Protein AF-A0A3M8SPW4-F1 (afdb_monomer)

Solvent-accessible surface area (backbone atoms only — not comparable to full-atom values): 10484 Å² total; per-residue (Å²): 140,90,82,88,89,82,89,80,85,86,80,81,81,82,79,89,76,83,96,82,86,87,76,82,73,85,74,80,65,66,40,43,38,27,34,20,16,40,88,89,64,51,78,75,48,75,37,75,56,82,58,55,93,81,39,42,72,77,46,74,47,76,48,69,78,79,78,79,73,51,74,68,55,48,52,49,52,53,52,51,52,52,50,52,53,52,50,51,53,53,51,27,54,69,41,62,65,65,65,71,96,74,90,78,78,94,72,92,70,98,65,75,89,73,62,64,74,78,81,65,86,62,59,71,57,24,59,50,39,47,51,52,43,51,48,54,39,58,76,60,33,68,85,71,52,51,71,67,58,54,48,53,46,50,50,53,28,49,70,46,62,112

Structure (mmCIF, N/CA/C/O backbone):
data_AF-A0A3M8SPW4-F1
#
_entry.id   AF-A0A3M8SPW4-F1
#
loop_
_atom_site.group_PDB
_atom_site.id
_atom_site.type_symbol
_atom_site.label_atom_id
_atom_site.label_alt_id
_atom_site.label_comp_id
_atom_site.label_asym_id
_atom_site.label_entity_id
_atom_site.label_seq_id
_atom_site.pdbx_PDB_ins_code
_atom_site.Cartn_x
_atom_site.Cartn_y
_atom_site.Cartn_z
_atom_site.occupancy
_atom_site.B_iso_or_equiv
_atom_site.auth_seq_id
_atom_site.auth_comp_id
_atom_site.auth_asym_id
_atom_site.auth_atom_id
_atom_site.pdbx_PDB_model_num
ATOM 1 N N . MET A 1 1 ? -50.391 10.575 -65.345 1.00 41.69 1 MET A N 1
ATOM 2 C CA . MET A 1 1 ? -49.752 11.905 -65.215 1.00 41.69 1 MET A CA 1
ATOM 3 C C . MET A 1 1 ? -48.684 11.833 -64.127 1.00 41.69 1 MET A C 1
ATOM 5 O O . MET A 1 1 ? -49.005 11.485 -63.001 1.00 41.69 1 MET A O 1
ATOM 9 N N . LYS A 1 2 ? -47.411 12.054 -64.482 1.00 47.34 2 LYS A N 1
ATOM 10 C CA . LYS A 1 2 ? -46.243 12.020 -63.582 1.00 47.34 2 LYS A CA 1
ATOM 11 C C . LYS A 1 2 ? -45.899 13.449 -63.147 1.00 47.34 2 LYS A C 1
ATOM 13 O O . LYS A 1 2 ? -45.637 14.255 -64.031 1.00 47.34 2 LYS A O 1
ATOM 18 N N . ARG A 1 3 ? -45.838 13.748 -61.843 1.00 44.91 3 ARG A N 1
ATOM 19 C CA . ARG A 1 3 ? -45.107 14.897 -61.253 1.00 44.91 3 ARG A CA 1
ATOM 20 C C . ARG A 1 3 ? -44.667 14.482 -59.841 1.00 44.91 3 ARG A C 1
ATOM 22 O O . ARG A 1 3 ? -45.507 14.136 -59.027 1.00 44.91 3 ARG A O 1
ATOM 29 N N . ALA A 1 4 ? -43.404 14.107 -59.655 1.00 48.25 4 ALA A N 1
ATOM 30 C CA . ALA A 1 4 ? -42.210 14.937 -59.432 1.00 48.25 4 ALA A CA 1
ATOM 31 C C . ALA A 1 4 ? -41.951 15.119 -57.926 1.00 48.25 4 ALA A C 1
ATOM 33 O O . ALA A 1 4 ? -42.658 15.827 -57.221 1.00 48.25 4 ALA A O 1
ATOM 34 N N . LYS A 1 5 ? -40.931 14.393 -57.460 1.00 50.47 5 LYS A N 1
ATOM 35 C CA . LYS A 1 5 ? -40.431 14.308 -56.090 1.00 50.47 5 LYS A CA 1
ATOM 36 C C . LYS A 1 5 ? -39.305 15.326 -55.931 1.00 50.47 5 LYS A C 1
ATOM 38 O O . LYS A 1 5 ? -38.247 15.141 -56.522 1.00 50.47 5 LYS A O 1
ATOM 43 N N . THR A 1 6 ? -39.512 16.365 -55.133 1.00 59.41 6 THR A N 1
ATOM 44 C CA . THR A 1 6 ? -38.466 17.308 -54.717 1.00 59.41 6 THR A CA 1
ATOM 45 C C . THR A 1 6 ? -38.150 17.073 -53.243 1.00 59.41 6 THR A C 1
ATOM 47 O O . THR A 1 6 ? -38.997 17.218 -52.367 1.00 59.41 6 THR A O 1
ATOM 50 N N . ARG A 1 7 ? -36.920 16.618 -52.981 1.00 57.91 7 ARG A N 1
ATOM 51 C CA . ARG A 1 7 ? -36.326 16.517 -51.643 1.00 57.91 7 ARG A CA 1
ATOM 52 C C . ARG A 1 7 ? -35.671 17.856 -51.322 1.00 57.91 7 ARG A C 1
ATOM 54 O O . ARG A 1 7 ? -34.845 18.313 -52.108 1.00 57.91 7 ARG A O 1
ATOM 61 N N . THR A 1 8 ? -35.975 18.419 -50.160 1.00 55.50 8 THR A N 1
ATOM 62 C CA . THR A 1 8 ? -35.286 19.598 -49.619 1.00 55.50 8 THR A CA 1
ATOM 63 C C . THR A 1 8 ? -34.538 19.186 -48.343 1.00 55.50 8 THR A C 1
ATOM 65 O O . THR A 1 8 ? -35.114 18.462 -47.530 1.00 55.50 8 THR A O 1
ATOM 68 N N . PRO A 1 9 ? -33.257 19.567 -48.178 1.00 54.84 9 PRO A N 1
ATOM 69 C CA . PRO A 1 9 ? -32.384 19.046 -47.127 1.00 54.84 9 PRO A CA 1
ATOM 70 C C . PRO A 1 9 ? -32.610 19.691 -45.753 1.00 54.84 9 PRO A C 1
ATOM 72 O O . PRO A 1 9 ? -32.753 20.907 -45.622 1.00 54.84 9 PRO A O 1
ATOM 75 N N . THR A 1 10 ? -32.558 18.848 -44.724 1.00 53.69 10 THR A N 1
ATOM 76 C CA . THR A 1 10 ? -32.528 19.191 -43.301 1.00 53.69 10 THR A CA 1
ATOM 77 C C . THR A 1 10 ? -31.226 19.925 -42.971 1.00 53.69 10 THR A C 1
ATOM 79 O O . THR A 1 10 ? -30.138 19.359 -43.067 1.00 53.69 10 THR A O 1
ATOM 82 N N . ARG A 1 11 ? -31.327 21.200 -42.586 1.00 55.09 11 ARG A N 1
ATOM 83 C CA . ARG A 1 11 ? -30.211 21.970 -42.026 1.00 55.09 11 ARG A CA 1
ATOM 84 C C . ARG A 1 11 ? -30.082 21.628 -40.542 1.00 55.09 11 ARG A C 1
ATOM 86 O O . ARG A 1 11 ? -30.977 21.941 -39.764 1.00 55.09 11 ARG A O 1
ATOM 93 N N . PHE A 1 12 ? -28.978 20.994 -40.159 1.00 48.94 12 PHE A N 1
ATOM 94 C CA . PHE A 1 12 ? -28.589 20.852 -38.758 1.00 48.94 12 PHE A CA 1
ATOM 95 C C . PHE A 1 12 ? -28.042 22.194 -38.267 1.00 48.94 12 PHE A C 1
ATOM 97 O O . PHE A 1 12 ? -26.991 22.648 -38.718 1.00 48.94 12 PHE A O 1
ATOM 104 N N . ALA A 1 13 ? -28.780 22.847 -37.372 1.00 50.97 13 ALA A N 1
ATOM 105 C CA . ALA A 1 13 ? -28.297 24.004 -36.637 1.00 50.97 13 ALA A CA 1
ATOM 106 C C . ALA A 1 13 ? -27.258 23.526 -35.611 1.00 50.97 13 ALA A C 1
ATOM 108 O O . ALA A 1 13 ? -27.589 22.852 -34.637 1.00 50.97 13 ALA A O 1
ATOM 109 N N . VAL A 1 14 ? -25.990 23.845 -35.863 1.00 54.66 14 VAL A N 1
ATOM 110 C CA . VAL A 1 14 ? -24.896 23.680 -34.904 1.00 54.66 14 VAL A CA 1
ATOM 111 C C . VAL A 1 14 ? -25.069 24.766 -33.846 1.00 54.66 14 VAL A C 1
ATOM 113 O O . VAL A 1 14 ? -24.734 25.924 -34.077 1.00 54.66 14 VAL A O 1
ATOM 116 N N . SER A 1 15 ? -25.656 24.401 -32.707 1.00 49.47 15 SER A N 1
ATOM 117 C CA . SER A 1 15 ? -25.753 25.280 -31.543 1.00 49.47 15 SER A CA 1
ATOM 118 C C . SER A 1 15 ? -24.443 25.196 -30.761 1.00 49.47 15 SER A C 1
ATOM 120 O O . SER A 1 15 ? -24.225 24.293 -29.958 1.00 49.47 15 SER A O 1
ATOM 122 N N . THR A 1 16 ? -23.537 26.125 -31.051 1.00 57.28 16 THR A N 1
ATOM 123 C CA . THR A 1 16 ? -22.370 26.470 -30.237 1.00 57.28 16 THR A CA 1
ATOM 124 C C . THR A 1 16 ? -22.863 27.075 -28.925 1.00 57.28 16 THR A C 1
ATOM 126 O O . THR A 1 16 ? -23.201 28.254 -28.858 1.00 57.28 16 THR A O 1
ATOM 129 N N . THR A 1 17 ? -22.962 26.268 -27.870 1.00 57.16 17 THR A N 1
ATOM 130 C CA . THR A 1 17 ? -23.401 26.743 -26.550 1.00 57.16 17 THR A CA 1
ATOM 131 C C . THR A 1 17 ? -22.488 26.146 -25.470 1.00 57.16 17 THR A C 1
ATOM 133 O O . THR 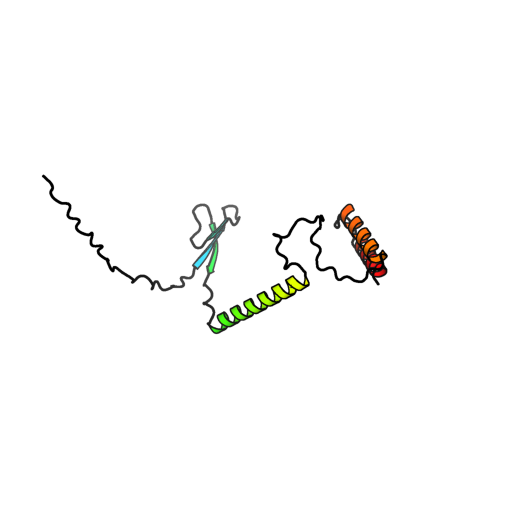A 1 17 ? -22.515 24.952 -25.195 1.00 57.16 17 THR A O 1
ATOM 136 N N . THR A 1 18 ? -21.663 27.032 -24.898 1.00 53.97 18 THR A N 1
ATOM 137 C CA . THR A 1 18 ? -21.078 26.985 -23.541 1.00 53.97 18 THR A CA 1
ATOM 138 C C . THR A 1 18 ? -20.014 25.922 -23.210 1.00 53.97 18 THR A C 1
ATOM 140 O O . THR A 1 18 ? -20.283 24.916 -22.562 1.00 53.97 18 THR A O 1
ATOM 143 N N . ILE A 1 19 ? -18.742 26.236 -23.495 1.00 59.38 19 ILE A N 1
ATOM 144 C CA . ILE A 1 19 ? -17.584 25.725 -22.733 1.00 59.38 19 ILE A CA 1
ATOM 145 C C . ILE A 1 19 ? -17.186 26.806 -21.712 1.00 59.38 19 ILE A C 1
ATOM 147 O O . ILE A 1 19 ? -16.272 27.582 -21.964 1.00 59.38 19 ILE A O 1
ATOM 151 N N . VAL A 1 20 ? -17.897 26.905 -20.581 1.00 60.75 20 VAL A N 1
ATOM 152 C CA . VAL A 1 20 ? -17.482 27.708 -19.403 1.00 60.75 20 VAL A CA 1
ATOM 153 C C . VAL A 1 20 ? -17.945 27.005 -18.117 1.00 60.75 20 VAL A C 1
ATOM 155 O O . VAL A 1 20 ? -18.775 27.513 -17.372 1.00 60.75 20 VAL A O 1
ATOM 158 N N . LEU A 1 21 ? -17.448 25.792 -17.859 1.00 55.28 21 LEU A N 1
ATOM 159 C CA . LEU A 1 21 ? -17.651 25.122 -16.565 1.00 55.28 21 LEU A CA 1
ATOM 160 C C . LEU A 1 21 ? -16.465 24.211 -16.201 1.00 55.28 21 LEU A C 1
ATOM 162 O O . LEU A 1 21 ? -16.629 23.026 -15.939 1.00 55.28 21 LEU A O 1
ATOM 166 N N . LEU A 1 22 ? -15.243 24.750 -16.243 1.00 56.53 22 LEU A N 1
ATOM 167 C CA . LEU A 1 22 ? -14.007 24.008 -15.930 1.00 56.53 22 LEU A CA 1
ATOM 168 C C . LEU A 1 22 ? -13.082 24.755 -14.955 1.00 56.53 22 LEU A C 1
ATOM 170 O O . LEU A 1 22 ? -11.880 24.525 -14.935 1.00 56.53 22 LEU A O 1
ATOM 174 N N . MET A 1 23 ? -13.653 25.636 -14.131 1.00 54.53 23 MET A N 1
ATOM 175 C CA . MET A 1 23 ? -12.938 26.358 -13.072 1.00 54.53 23 MET A CA 1
ATOM 176 C C . MET A 1 23 ? -13.729 26.326 -11.756 1.00 54.53 23 MET A C 1
ATOM 178 O O . MET A 1 23 ? -13.917 27.354 -11.115 1.00 54.53 23 MET A O 1
ATOM 182 N N . LEU A 1 24 ? -14.218 25.150 -11.343 1.00 53.06 24 LEU A N 1
ATOM 183 C CA . LEU A 1 24 ? -14.472 24.947 -9.916 1.00 53.06 24 LEU A CA 1
ATOM 184 C C . LEU A 1 24 ? -13.110 24.708 -9.268 1.00 53.06 24 LEU A C 1
ATOM 186 O O . LEU A 1 24 ? -12.533 23.626 -9.384 1.00 53.06 24 LEU A O 1
ATOM 190 N N . GLY A 1 25 ? -12.582 25.771 -8.662 1.00 50.94 25 GLY A N 1
ATOM 191 C CA . GLY A 1 25 ? -11.416 25.710 -7.800 1.00 50.94 25 GLY A CA 1
ATOM 192 C C . GLY A 1 25 ? -11.610 24.626 -6.747 1.00 50.94 25 GLY A C 1
ATOM 193 O O . GLY A 1 25 ? -12.675 24.500 -6.144 1.00 50.94 25 GLY A O 1
ATOM 194 N N . ALA A 1 26 ? -10.577 23.812 -6.563 1.00 55.75 26 ALA A N 1
ATOM 195 C CA . ALA A 1 26 ? -10.484 22.910 -5.435 1.00 55.75 26 ALA A CA 1
ATOM 196 C C . ALA A 1 26 ? -10.272 23.753 -4.172 1.00 55.75 26 ALA A C 1
ATOM 198 O O . ALA A 1 26 ? -9.145 23.909 -3.705 1.00 55.75 26 ALA A O 1
ATOM 199 N N . ASP A 1 27 ? -11.351 24.313 -3.627 1.00 45.97 27 ASP A N 1
ATOM 200 C CA . ASP A 1 27 ? -11.356 24.717 -2.231 1.00 45.97 27 ASP A CA 1
ATOM 201 C C . ASP A 1 27 ? -11.167 23.434 -1.430 1.00 45.97 27 ASP A C 1
ATOM 203 O O . ASP A 1 27 ? -12.069 22.599 -1.314 1.00 45.97 27 ASP A O 1
ATOM 207 N N . GLY A 1 28 ? -9.940 23.237 -0.945 1.00 54.88 28 GLY A N 1
ATOM 208 C CA . GLY A 1 28 ? -9.596 22.216 0.030 1.00 54.88 28 GLY A CA 1
ATOM 209 C C . GLY A 1 28 ? -10.329 22.513 1.329 1.00 54.88 28 GLY A C 1
ATOM 210 O O . GLY A 1 28 ? -9.731 22.972 2.298 1.00 54.88 28 GLY A O 1
ATOM 211 N N . THR A 1 29 ? -11.642 22.293 1.340 1.00 53.53 29 THR A N 1
ATOM 212 C CA . THR A 1 29 ? -12.436 22.319 2.554 1.00 53.53 29 THR A CA 1
ATOM 213 C C . THR A 1 29 ? -11.902 21.189 3.416 1.00 53.53 29 THR A C 1
ATOM 215 O O . THR A 1 29 ? -11.846 20.033 2.993 1.00 53.53 29 THR A O 1
ATOM 218 N N . ALA A 1 30 ? -11.402 21.539 4.598 1.00 60.56 30 ALA A N 1
ATOM 219 C CA . ALA A 1 30 ? -10.984 20.576 5.599 1.00 60.56 30 ALA A CA 1
ATOM 220 C C . ALA A 1 30 ? -12.095 19.526 5.755 1.00 60.56 30 ALA A C 1
ATOM 222 O O . ALA A 1 30 ? -13.193 19.837 6.220 1.00 60.56 30 ALA A O 1
ATOM 223 N N . GLN A 1 31 ? -11.842 18.296 5.301 1.00 78.50 31 GLN A N 1
ATOM 224 C CA . GLN A 1 31 ? -12.859 17.257 5.337 1.00 78.50 31 GLN A CA 1
ATOM 225 C C . GLN A 1 31 ? -12.888 16.706 6.757 1.00 78.50 31 GLN A C 1
ATOM 227 O O . GLN A 1 31 ? -11.950 16.049 7.202 1.00 78.50 31 GLN A O 1
ATOM 232 N N . HIS A 1 32 ? -13.940 17.002 7.513 1.00 88.88 32 HIS A N 1
ATOM 233 C CA . HIS A 1 32 ? -14.111 16.396 8.826 1.00 88.88 32 HIS A CA 1
ATOM 234 C C . HIS A 1 32 ? -14.532 14.942 8.667 1.00 88.88 32 HIS A C 1
ATOM 236 O O . HIS A 1 32 ? -15.525 14.653 8.009 1.00 88.88 32 HIS A O 1
ATOM 242 N N . VAL A 1 33 ? -13.796 14.030 9.295 1.00 92.94 33 VAL A N 1
ATOM 243 C CA . VAL A 1 33 ? -14.166 12.618 9.360 1.00 92.94 33 VAL A CA 1
ATOM 244 C C . VAL A 1 33 ? -14.705 12.325 10.752 1.00 92.94 33 VAL A C 1
ATOM 246 O O . VAL A 1 33 ? -14.039 12.559 11.765 1.00 92.94 33 VAL A O 1
ATOM 249 N N . TYR A 1 34 ? -15.924 11.801 10.791 1.00 92.94 34 TYR A N 1
ATOM 250 C CA . TYR A 1 34 ? -16.643 11.415 11.994 1.00 92.94 34 TYR A CA 1
ATOM 251 C C . TYR A 1 34 ? -16.556 9.903 12.181 1.00 92.94 34 TYR A C 1
ATOM 253 O O . TYR A 1 34 ? -16.882 9.125 11.283 1.00 92.94 34 TYR A O 1
ATOM 261 N N . ARG A 1 35 ? -16.148 9.479 13.378 1.00 94.62 35 ARG A N 1
ATOM 262 C CA . ARG A 1 35 ? -16.186 8.084 13.825 1.00 94.62 35 ARG A CA 1
ATOM 263 C C . ARG A 1 35 ? -17.501 7.817 14.540 1.00 94.62 35 ARG A C 1
ATOM 265 O O . ARG A 1 35 ? -17.655 8.183 15.712 1.00 94.62 35 ARG A O 1
ATOM 272 N N . CYS A 1 36 ? -18.415 7.146 13.858 1.00 95.19 36 CYS A N 1
ATOM 273 C CA . CYS A 1 36 ? -19.739 6.830 14.371 1.00 95.19 36 CYS A CA 1
ATOM 274 C C . CYS A 1 36 ? -19.736 5.471 15.071 1.00 95.19 36 CYS A C 1
ATOM 276 O O . CYS A 1 36 ? -19.236 4.478 14.533 1.00 95.19 36 CYS A O 1
ATOM 278 N N . ALA A 1 37 ? -20.302 5.423 16.274 1.00 95.56 37 ALA A N 1
ATOM 279 C CA . ALA A 1 37 ? -20.522 4.192 17.019 1.00 95.56 37 ALA A CA 1
ATOM 280 C C . ALA A 1 37 ? -22.002 4.012 17.354 1.00 95.56 37 ALA A C 1
ATOM 282 O O . ALA A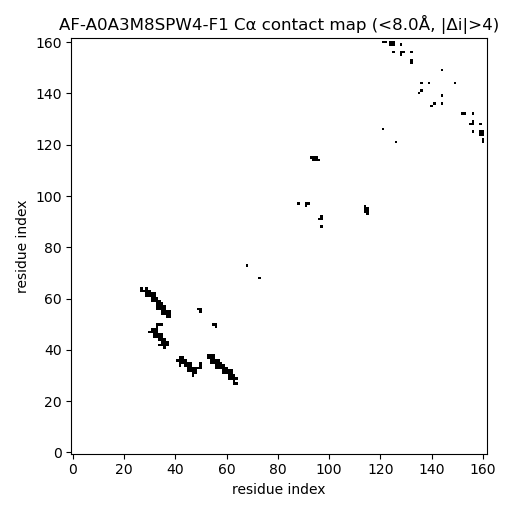 1 37 ? -22.732 4.986 17.541 1.00 95.56 37 ALA A O 1
ATOM 283 N N . ASN A 1 38 ? -22.441 2.763 17.462 1.00 92.75 38 ASN A N 1
ATOM 284 C CA . ASN A 1 38 ? -23.774 2.448 17.965 1.00 92.75 38 ASN A CA 1
ATOM 285 C C . ASN A 1 38 ? -23.885 2.774 19.478 1.00 92.75 38 ASN A C 1
ATOM 287 O O . ASN A 1 38 ? -22.870 3.067 20.127 1.00 92.75 38 ASN A O 1
ATOM 291 N N . PRO A 1 39 ? -25.094 2.726 20.070 1.00 90.25 39 PRO A N 1
ATOM 292 C CA . PRO A 1 39 ? -25.287 2.987 21.501 1.00 90.25 39 PRO A CA 1
ATOM 293 C C . PRO A 1 39 ? -24.446 2.071 22.402 1.00 90.25 39 PRO A C 1
ATOM 295 O O . PRO A 1 39 ? -23.934 2.514 23.427 1.00 90.25 39 PRO A O 1
ATOM 298 N N . ASN A 1 40 ? -24.196 0.838 21.953 1.00 89.81 40 ASN A N 1
ATOM 299 C CA . ASN A 1 40 ? -23.364 -0.152 22.642 1.00 89.81 40 ASN A CA 1
ATOM 300 C C . ASN A 1 40 ? -21.851 0.147 22.537 1.00 89.81 40 ASN A C 1
ATOM 302 O O . ASN A 1 40 ? -21.036 -0.571 23.104 1.00 89.81 40 ASN A O 1
ATOM 306 N N . GLY A 1 41 ? -21.451 1.201 21.816 1.00 84.12 41 GLY A N 1
ATOM 307 C CA . GLY A 1 41 ? -20.065 1.656 21.698 1.00 84.12 41 GLY A CA 1
ATOM 308 C C . GLY A 1 41 ? -19.235 1.004 20.589 1.00 84.12 41 GLY A C 1
ATOM 309 O O . GLY A 1 41 ? -18.069 1.367 20.432 1.00 84.12 41 GLY A O 1
ATOM 310 N N . HIS A 1 42 ? -19.808 0.115 19.777 1.00 90.12 42 HIS A N 1
ATOM 311 C CA . HIS A 1 42 ? -19.124 -0.468 18.623 1.00 90.12 42 HIS A CA 1
ATOM 312 C C . HIS A 1 42 ? -19.075 0.517 17.456 1.00 90.12 42 HIS A C 1
ATOM 314 O O . HIS A 1 42 ? -20.091 1.113 17.097 1.00 90.12 42 HIS A O 1
ATOM 320 N N . VAL A 1 43 ? -17.896 0.665 16.844 1.00 89.19 43 VAL A N 1
ATOM 321 C CA . VAL A 1 43 ? -17.717 1.494 15.644 1.00 89.19 43 VAL A CA 1
ATOM 322 C C . VAL A 1 43 ? -18.446 0.855 14.480 1.00 89.19 43 VAL A C 1
ATOM 324 O O . VAL A 1 43 ? -18.217 -0.311 14.174 1.00 89.19 43 VAL A O 1
ATOM 327 N N . VAL A 1 44 ? -19.287 1.642 13.823 1.00 89.31 44 VAL A N 1
ATOM 328 C CA . VAL A 1 44 ? -20.086 1.193 12.681 1.00 89.31 44 VAL A CA 1
ATOM 329 C C . VAL A 1 44 ? -19.631 1.832 11.378 1.00 89.31 44 VAL A C 1
ATOM 331 O O . VAL A 1 44 ? -19.683 1.182 10.340 1.00 89.31 44 VAL A O 1
ATOM 334 N N . ALA A 1 45 ? -19.149 3.076 11.419 1.00 91.38 4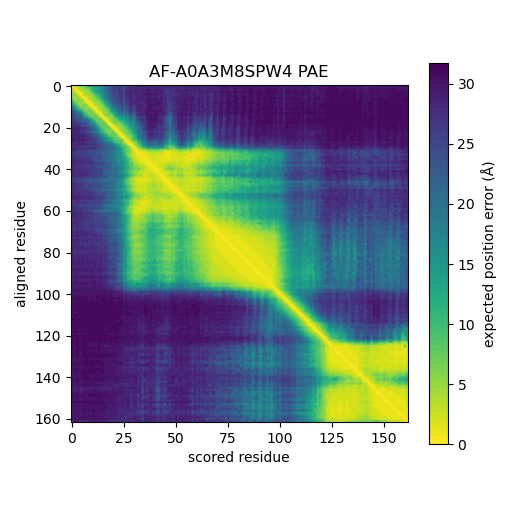5 ALA A N 1
ATOM 335 C CA . ALA A 1 45 ? -18.748 3.788 10.214 1.00 91.38 45 ALA A CA 1
ATOM 336 C C . ALA A 1 45 ? -17.747 4.912 10.498 1.00 91.38 45 ALA A C 1
ATOM 338 O O . ALA A 1 45 ? -17.724 5.504 11.582 1.00 91.38 45 ALA A O 1
ATOM 339 N N . TYR A 1 46 ? -16.963 5.223 9.469 1.00 92.94 46 TYR A N 1
ATOM 340 C CA . TYR A 1 46 ? -16.223 6.471 9.331 1.00 92.94 46 TYR A CA 1
ATOM 341 C C . TYR A 1 46 ? -16.802 7.215 8.133 1.00 92.94 46 TYR A C 1
ATOM 343 O O . TYR A 1 46 ? -16.910 6.636 7.054 1.00 92.94 46 TYR A O 1
ATOM 351 N N . GLN A 1 47 ? -17.207 8.464 8.324 1.00 91.19 47 GLN A N 1
ATOM 352 C CA . GLN A 1 47 ? -17.935 9.217 7.303 1.00 91.19 47 GLN A CA 1
ATOM 353 C C . GLN A 1 47 ? -17.558 10.692 7.327 1.00 91.19 47 GLN A C 1
ATOM 355 O O . GLN A 1 47 ? -17.215 11.225 8.378 1.00 91.19 47 GLN A O 1
ATOM 360 N N . SER A 1 48 ? -17.641 11.348 6.170 1.00 89.50 48 SER A N 1
ATOM 361 C CA . SER A 1 48 ? -17.341 12.781 6.035 1.00 89.50 48 SER A CA 1
ATOM 362 C C . SER A 1 48 ? -18.523 13.690 6.401 1.00 89.50 48 SER A C 1
ATOM 364 O O . SER A 1 48 ? -18.394 14.908 6.438 1.00 89.50 48 SER A O 1
ATOM 366 N N . THR A 1 49 ? -19.693 13.103 6.668 1.00 87.88 49 THR A N 1
ATOM 367 C CA . THR A 1 49 ? -20.898 13.793 7.144 1.00 87.88 49 THR A CA 1
ATOM 368 C C . THR A 1 49 ? -21.151 13.470 8.619 1.00 87.88 49 THR A C 1
ATOM 370 O O . THR A 1 49 ? -20.749 12.397 9.078 1.00 87.88 49 THR A O 1
ATOM 373 N N . PRO A 1 50 ? -21.852 14.329 9.379 1.00 89.38 50 PRO A N 1
ATOM 374 C CA . PRO A 1 50 ? -22.229 14.031 10.763 1.00 89.38 50 PRO A CA 1
ATOM 375 C C . PRO A 1 50 ? -22.966 12.690 10.905 1.00 89.38 50 PRO A C 1
ATOM 377 O O . PRO A 1 50 ? -23.698 12.287 9.999 1.00 89.38 50 PRO A O 1
ATOM 380 N N . CYS A 1 51 ? -22.757 11.993 12.028 1.00 91.56 51 CYS A N 1
ATOM 381 C CA . CYS A 1 51 ? -23.367 10.685 12.295 1.00 91.56 51 CYS A CA 1
ATOM 382 C C . CYS A 1 51 ? -24.900 10.738 12.213 1.00 91.56 51 CYS A C 1
ATOM 384 O O . CYS A 1 51 ? -25.519 11.688 12.693 1.00 91.56 51 CYS A O 1
ATOM 386 N N . SER A 1 52 ? -25.508 9.716 11.607 1.00 87.75 52 SER A N 1
ATOM 387 C CA . SER A 1 52 ? -26.963 9.617 11.472 1.00 87.75 52 SER A CA 1
ATOM 388 C C . SER A 1 52 ? -27.644 9.366 12.820 1.00 87.75 52 SER A C 1
ATOM 390 O O . SER A 1 52 ? -27.033 8.863 13.771 1.00 87.75 52 SER A O 1
ATOM 392 N N . ALA A 1 53 ? -28.936 9.698 12.893 1.00 85.50 53 ALA A N 1
ATOM 393 C CA . ALA A 1 53 ? -29.748 9.452 14.080 1.00 85.50 53 ALA A CA 1
ATOM 394 C C . ALA A 1 53 ? -29.673 7.970 14.500 1.00 85.50 53 ALA A C 1
ATOM 396 O O . ALA A 1 53 ? -29.743 7.072 13.664 1.00 85.50 53 ALA A O 1
ATOM 397 N N . GLY A 1 54 ? -29.500 7.719 15.801 1.00 86.69 54 GLY A N 1
ATOM 398 C CA . GLY A 1 54 ? -29.292 6.372 16.353 1.00 86.69 54 GLY A CA 1
ATOM 399 C C . GLY A 1 54 ? -27.822 5.957 16.499 1.00 86.69 54 GLY A C 1
ATOM 400 O O . GLY A 1 54 ? -27.538 4.917 17.092 1.00 86.69 54 GLY A O 1
ATOM 401 N N . THR A 1 55 ? -26.877 6.776 16.031 1.00 90.00 55 THR A N 1
ATOM 402 C CA . THR A 1 55 ? -25.438 6.588 16.269 1.00 90.00 55 THR A CA 1
ATOM 403 C C . THR A 1 55 ? -24.832 7.813 16.947 1.00 90.00 55 THR A C 1
ATOM 405 O O . THR A 1 55 ? -25.334 8.928 16.819 1.00 90.00 55 THR A O 1
ATOM 408 N N . ARG A 1 56 ? -23.752 7.609 17.708 1.00 92.44 56 ARG A N 1
ATOM 409 C CA . ARG A 1 56 ? -23.022 8.679 18.397 1.00 92.44 56 ARG A CA 1
ATOM 410 C C . ARG A 1 56 ? -21.666 8.924 17.753 1.00 92.44 56 ARG A C 1
ATOM 412 O O . ARG A 1 56 ? -20.944 7.980 17.425 1.00 92.44 56 ARG A O 1
ATOM 419 N N . VAL A 1 57 ? -21.293 10.195 17.636 1.00 93.19 57 VAL A N 1
ATOM 420 C CA . VAL A 1 57 ? -19.926 10.586 17.280 1.00 93.19 57 VAL A CA 1
ATOM 421 C C . VAL A 1 57 ? -19.026 10.258 18.468 1.00 93.19 57 VAL A C 1
ATOM 423 O O . VAL A 1 57 ? -19.222 10.770 19.565 1.00 93.19 57 VAL A O 1
ATOM 426 N N . THR A 1 58 ? -18.038 9.395 18.258 1.00 93.62 58 THR A N 1
ATOM 427 C CA . THR A 1 58 ? -17.038 9.068 19.291 1.00 93.62 58 THR A CA 1
ATOM 428 C C . THR A 1 58 ? -15.739 9.833 19.113 1.00 93.62 58 THR A C 1
ATOM 430 O O . THR A 1 58 ? -15.004 10.034 20.073 1.00 93.62 58 THR A O 1
ATOM 433 N N . ARG A 1 59 ? -15.431 10.238 17.880 1.00 92.06 59 ARG A N 1
ATOM 434 C CA . ARG A 1 59 ? -14.245 11.020 17.549 1.00 92.06 59 ARG A CA 1
ATOM 435 C C . ARG A 1 59 ? -14.491 11.768 16.249 1.00 92.06 59 ARG A C 1
ATOM 437 O O . ARG A 1 59 ? -15.099 11.212 15.338 1.00 92.06 59 ARG A O 1
ATOM 444 N N . THR A 1 60 ? -13.953 12.973 16.162 1.00 92.50 60 THR A N 1
ATOM 445 C CA . THR A 1 60 ? -13.905 13.756 14.929 1.00 92.50 60 THR A CA 1
ATOM 446 C C . THR A 1 60 ? -12.463 14.161 14.691 1.00 92.50 60 THR A C 1
ATOM 448 O O . THR A 1 60 ? -11.752 14.493 15.642 1.00 92.50 60 THR A O 1
ATOM 451 N N . TRP A 1 61 ? -12.015 14.127 13.444 1.00 91.56 61 TRP A N 1
ATOM 452 C CA . TRP A 1 61 ? -10.737 14.721 13.067 1.00 91.56 61 TRP A CA 1
ATOM 453 C C . TRP A 1 61 ? -10.859 15.479 11.754 1.00 91.56 61 TRP A C 1
ATOM 455 O O . TRP A 1 61 ? -11.732 15.198 10.936 1.00 91.56 61 TRP A O 1
ATOM 465 N N . SER A 1 62 ? -9.986 16.468 11.582 1.00 88.94 62 SER A N 1
ATOM 466 C CA . SER A 1 62 ? -9.817 17.170 10.315 1.00 88.94 62 SER A CA 1
ATOM 467 C C . SER A 1 62 ? -8.890 16.351 9.421 1.00 88.94 62 SER A C 1
ATOM 469 O O . SER A 1 62 ? -7.761 16.055 9.814 1.00 88.94 62 SER A O 1
ATOM 471 N N . ALA A 1 63 ? -9.371 15.950 8.249 1.00 83.25 63 ALA A N 1
ATOM 472 C CA . ALA A 1 63 ? -8.563 15.376 7.187 1.00 83.25 63 ALA A CA 1
ATOM 473 C C . ALA A 1 63 ? -8.216 16.497 6.204 1.00 83.25 63 ALA A C 1
ATOM 475 O O . ALA A 1 63 ? -8.954 16.775 5.257 1.00 83.25 63 ALA A O 1
ATOM 476 N N . VAL A 1 64 ? -7.101 17.176 6.471 1.00 85.31 64 VAL A N 1
ATOM 477 C CA . VAL A 1 64 ? -6.488 18.086 5.501 1.00 85.31 64 VAL A CA 1
ATOM 478 C C . VAL A 1 64 ? -5.790 17.213 4.457 1.00 85.31 64 VAL A C 1
ATOM 480 O O . VAL A 1 64 ? -4.921 16.427 4.842 1.00 85.31 64 VAL A O 1
ATOM 483 N N . PRO A 1 65 ? -6.172 17.281 3.170 1.00 81.69 65 PRO A N 1
ATOM 484 C CA . PRO A 1 65 ? -5.480 16.533 2.132 1.00 81.69 65 PRO A CA 1
ATOM 485 C C . PRO A 1 65 ? -4.018 16.970 2.045 1.00 81.69 65 PRO A C 1
ATOM 487 O O . PRO A 1 65 ? -3.720 18.164 2.112 1.00 81.69 65 PRO A O 1
ATOM 490 N N . ASP A 1 66 ? -3.116 16.009 1.854 1.00 84.88 66 ASP A N 1
ATOM 491 C CA . ASP A 1 66 ? -1.725 16.330 1.552 1.00 84.88 66 ASP A CA 1
ATOM 492 C C . ASP A 1 66 ? -1.645 17.158 0.257 1.00 84.88 66 ASP A C 1
ATOM 494 O O . ASP A 1 66 ? -2.412 16.912 -0.686 1.00 84.88 66 ASP A O 1
ATOM 498 N N . PRO A 1 67 ? -0.711 18.123 0.167 1.00 86.50 67 PRO A N 1
ATOM 499 C CA . PRO A 1 67 ? -0.522 18.880 -1.057 1.00 86.50 67 PRO A CA 1
ATOM 500 C C . PRO A 1 67 ? -0.128 17.945 -2.212 1.00 86.50 67 PRO A C 1
ATOM 502 O O . PRO A 1 67 ? 0.538 16.921 -1.998 1.00 86.50 67 PRO A O 1
ATOM 505 N N . PRO A 1 68 ? -0.498 18.287 -3.460 1.00 89.25 68 PRO A N 1
ATOM 506 C CA . PRO A 1 68 ? -0.084 17.504 -4.612 1.00 89.25 68 PRO A CA 1
ATOM 507 C C . PRO A 1 68 ? 1.452 17.448 -4.695 1.00 89.25 68 PRO A C 1
ATOM 509 O O . PRO A 1 68 ? 2.130 18.412 -4.323 1.00 89.25 68 PRO A O 1
ATOM 512 N N . PRO A 1 69 ? 2.028 16.334 -5.183 1.00 92.44 69 PRO A N 1
ATOM 513 C CA . PRO A 1 69 ? 3.474 16.214 -5.298 1.00 92.44 69 PRO A CA 1
ATOM 514 C C . PRO A 1 69 ? 4.021 17.286 -6.241 1.00 92.44 69 PRO A C 1
ATOM 516 O O . PRO A 1 69 ? 3.434 17.566 -7.288 1.00 92.44 69 PRO A O 1
ATOM 519 N N . SER A 1 70 ? 5.187 17.839 -5.908 1.00 94.94 70 SER A N 1
ATOM 520 C CA . SER A 1 70 ? 5.882 18.743 -6.825 1.00 94.94 70 SER A CA 1
ATOM 521 C C . SER A 1 70 ? 6.268 18.013 -8.125 1.00 94.94 70 SER A C 1
ATOM 523 O O . SER A 1 70 ? 6.412 16.783 -8.125 1.00 94.94 70 SER A O 1
ATOM 525 N N . PRO A 1 71 ? 6.516 18.726 -9.241 1.00 94.88 71 PRO A N 1
ATOM 526 C CA . PRO A 1 71 ? 6.938 18.091 -10.492 1.00 94.88 71 PRO A CA 1
ATOM 527 C C . PRO A 1 71 ? 8.187 17.208 -10.337 1.00 94.88 71 PRO A C 1
ATOM 529 O O . PRO A 1 71 ? 8.269 16.125 -10.918 1.00 94.88 71 PRO A O 1
ATOM 532 N N . SER A 1 72 ? 9.140 17.622 -9.494 1.00 95.06 72 SER A N 1
ATOM 533 C CA . SER A 1 72 ? 10.346 16.841 -9.202 1.00 95.06 72 SER A CA 1
ATOM 534 C C . SER A 1 72 ? 10.046 15.572 -8.398 1.00 95.06 72 SER A C 1
ATOM 536 O O . SER A 1 72 ? 10.598 14.511 -8.698 1.00 95.06 72 SER A O 1
ATOM 538 N N . GLN A 1 73 ? 9.134 15.642 -7.423 1.00 95.69 73 GLN A N 1
ATOM 539 C CA . GLN A 1 73 ? 8.676 14.479 -6.660 1.00 95.69 73 GLN A CA 1
ATOM 540 C C . GLN A 1 73 ? 7.888 13.502 -7.537 1.00 95.69 73 GLN A C 1
ATOM 542 O O . GLN A 1 73 ? 8.097 12.292 -7.441 1.00 95.69 73 GLN A O 1
ATOM 547 N N . ALA A 1 74 ? 7.026 14.002 -8.424 1.00 95.75 74 ALA A N 1
ATOM 548 C CA . ALA A 1 74 ? 6.303 13.178 -9.386 1.00 95.75 74 ALA A CA 1
ATOM 549 C C . ALA A 1 74 ? 7.276 12.435 -10.317 1.00 95.75 74 ALA A C 1
ATOM 551 O O . ALA A 1 74 ? 7.195 11.214 -10.451 1.00 95.75 74 ALA A O 1
ATOM 552 N N . ALA A 1 75 ? 8.270 13.137 -10.872 1.00 96.75 75 ALA A N 1
ATOM 553 C CA . ALA A 1 75 ? 9.307 12.527 -11.704 1.00 96.75 75 ALA A CA 1
ATOM 554 C C . ALA A 1 75 ? 10.151 11.490 -10.938 1.00 96.75 75 ALA A C 1
ATOM 556 O O . ALA A 1 75 ? 10.511 10.445 -11.485 1.00 96.75 75 ALA A O 1
ATOM 557 N N . ALA A 1 76 ? 10.469 11.745 -9.665 1.00 97.00 76 ALA A N 1
ATOM 558 C CA . ALA A 1 76 ? 11.162 10.781 -8.812 1.00 97.00 76 ALA A CA 1
ATOM 559 C C . ALA A 1 76 ? 10.327 9.509 -8.581 1.00 97.00 76 ALA A C 1
ATOM 561 O O . ALA A 1 76 ? 10.848 8.407 -8.748 1.00 97.00 76 ALA A O 1
ATOM 562 N N . ARG A 1 77 ? 9.027 9.647 -8.284 1.00 96.06 77 ARG A N 1
ATOM 563 C CA . ARG A 1 77 ? 8.103 8.511 -8.111 1.00 96.06 77 ARG A CA 1
ATOM 564 C C . ARG A 1 77 ? 7.990 7.667 -9.380 1.00 96.06 77 ARG A C 1
ATOM 566 O O . ARG A 1 77 ? 8.063 6.444 -9.296 1.00 96.06 77 ARG A O 1
ATOM 573 N N . THR A 1 78 ? 7.888 8.299 -10.548 1.00 97.50 78 THR A N 1
ATOM 574 C CA . THR A 1 78 ? 7.835 7.584 -11.833 1.00 97.50 78 THR A CA 1
ATOM 575 C C . THR A 1 78 ? 9.114 6.787 -12.091 1.00 97.50 78 THR A C 1
ATOM 577 O O . THR A 1 78 ? 9.042 5.616 -12.464 1.00 97.50 78 THR A O 1
ATOM 580 N N . ARG A 1 79 ? 10.292 7.379 -11.846 1.00 97.62 79 ARG A N 1
ATOM 581 C CA . ARG A 1 79 ? 11.581 6.676 -11.988 1.00 97.62 79 ARG A CA 1
ATOM 582 C C . ARG A 1 79 ? 11.695 5.492 -11.030 1.00 97.62 79 ARG A C 1
ATOM 584 O O . ARG A 1 79 ? 12.102 4.407 -11.440 1.00 97.62 79 ARG A O 1
ATOM 591 N N . GLU A 1 80 ? 11.282 5.675 -9.780 1.00 97.75 80 GLU A N 1
ATOM 592 C CA . GLU A 1 80 ? 11.247 4.606 -8.781 1.00 97.75 80 GLU A CA 1
ATOM 593 C C . GLU A 1 80 ? 10.324 3.458 -9.212 1.00 97.75 80 GLU A C 1
ATOM 595 O O . GLU A 1 80 ? 10.700 2.288 -9.145 1.00 97.75 80 GLU A O 1
ATOM 600 N N . GLN A 1 81 ? 9.130 3.784 -9.710 1.00 97.50 81 GLN A N 1
ATOM 601 C CA . GLN A 1 81 ? 8.173 2.795 -10.195 1.00 97.50 81 GLN A CA 1
ATOM 602 C C . GLN A 1 81 ? 8.731 2.000 -11.382 1.00 97.50 81 GLN A C 1
ATOM 604 O O . GLN A 1 81 ? 8.589 0.777 -11.423 1.00 97.50 81 GLN A O 1
ATOM 609 N N . GLN A 1 82 ? 9.407 2.667 -12.322 1.00 97.81 82 GLN A N 1
ATOM 610 C CA . GLN A 1 82 ? 10.070 2.003 -13.447 1.00 97.81 82 GLN A CA 1
ATOM 611 C C . GLN A 1 82 ? 11.182 1.060 -12.975 1.00 97.81 82 GLN A C 1
ATOM 613 O O . GLN A 1 82 ? 11.246 -0.081 -13.440 1.00 97.81 82 GLN A O 1
ATOM 618 N N . ARG A 1 83 ? 12.008 1.492 -12.011 1.00 97.94 83 ARG A N 1
ATOM 619 C CA . ARG A 1 83 ? 13.059 0.651 -11.420 1.00 97.94 83 ARG A CA 1
ATOM 620 C C . ARG A 1 83 ? 12.471 -0.603 -10.777 1.00 97.94 83 ARG A C 1
ATOM 622 O O . ARG A 1 83 ? 12.886 -1.707 -11.119 1.00 97.94 83 ARG A O 1
ATOM 629 N N . ARG A 1 84 ? 11.455 -0.449 -9.922 1.00 96.62 84 ARG A N 1
ATOM 630 C CA . ARG A 1 84 ? 10.776 -1.576 -9.256 1.00 96.62 84 ARG A CA 1
ATOM 631 C C . ARG A 1 84 ? 10.139 -2.538 -10.251 1.00 96.62 84 ARG A C 1
ATOM 633 O O . ARG A 1 84 ? 10.196 -3.750 -10.056 1.00 96.62 84 ARG A O 1
ATOM 640 N N . ALA A 1 85 ? 9.545 -2.023 -11.327 1.00 96.31 85 ALA A N 1
ATOM 641 C CA . ALA A 1 85 ? 8.964 -2.859 -12.372 1.00 96.31 85 ALA A CA 1
ATOM 642 C C . ALA A 1 85 ? 10.036 -3.674 -13.116 1.00 96.31 85 ALA A C 1
ATOM 644 O O . ALA A 1 85 ? 9.822 -4.855 -13.394 1.00 96.31 85 ALA A O 1
ATOM 645 N N . ALA A 1 86 ? 11.187 -3.070 -13.426 1.00 96.50 86 ALA A N 1
ATOM 646 C CA . ALA A 1 86 ? 12.307 -3.766 -14.055 1.00 96.50 86 ALA A CA 1
ATOM 647 C C . ALA A 1 86 ? 12.896 -4.848 -13.135 1.00 96.50 86 ALA A C 1
ATOM 649 O O . ALA A 1 86 ? 13.070 -5.989 -13.563 1.00 96.50 86 ALA A O 1
ATOM 650 N N . GLU A 1 87 ? 13.117 -4.515 -11.864 1.00 97.00 87 GLU A N 1
ATOM 651 C CA . GLU A 1 87 ? 13.608 -5.441 -10.843 1.00 97.00 87 GLU A CA 1
ATOM 652 C C . GLU A 1 87 ? 12.648 -6.617 -10.639 1.00 97.00 87 GLU A C 1
ATOM 654 O O . GLU A 1 87 ? 13.055 -7.774 -10.706 1.00 97.00 87 GLU A O 1
ATOM 659 N N . SER A 1 88 ? 11.348 -6.342 -10.512 1.00 93.44 88 SER A N 1
ATOM 660 C CA . SER A 1 88 ? 10.327 -7.385 -10.363 1.00 93.44 88 SER A CA 1
ATOM 661 C C . SER A 1 88 ? 10.328 -8.355 -11.547 1.00 93.44 88 SER A C 1
ATOM 663 O O . SER A 1 88 ? 10.209 -9.565 -11.354 1.00 93.44 88 SER A O 1
ATOM 665 N N . ARG A 1 89 ? 10.506 -7.859 -12.781 1.00 92.88 89 ARG A N 1
ATOM 666 C CA . ARG A 1 89 ? 10.622 -8.711 -13.979 1.00 92.88 89 ARG A CA 1
ATOM 667 C C . ARG A 1 89 ? 11.895 -9.550 -13.958 1.00 92.88 89 ARG A C 1
ATOM 669 O O . ARG A 1 89 ? 11.838 -10.727 -14.304 1.00 92.88 89 ARG A O 1
ATOM 676 N N . TYR A 1 90 ? 13.022 -8.959 -13.571 1.00 93.75 90 TYR A N 1
ATOM 677 C CA . TYR A 1 90 ? 14.291 -9.673 -13.444 1.00 93.75 90 TYR A CA 1
ATOM 678 C C . TYR A 1 90 ? 14.187 -10.812 -12.422 1.00 93.75 90 TYR A C 1
ATOM 680 O O . TYR A 1 90 ? 14.478 -11.963 -12.748 1.00 93.75 90 TYR A O 1
ATOM 688 N N . LEU A 1 91 ? 13.669 -10.516 -11.229 1.00 92.50 91 LEU A N 1
ATOM 689 C CA . LEU A 1 91 ? 13.462 -11.505 -10.174 1.00 92.50 91 LEU A CA 1
ATOM 690 C C . LEU A 1 91 ? 12.453 -12.582 -10.583 1.00 92.50 91 LEU A C 1
ATOM 692 O O . LEU A 1 91 ? 12.678 -13.754 -10.303 1.00 92.50 91 LEU A O 1
ATOM 696 N N . SER A 1 92 ? 11.386 -12.222 -11.302 1.00 88.62 92 SER A N 1
ATOM 697 C CA . SER A 1 92 ? 10.411 -13.202 -11.808 1.00 88.62 92 SER A CA 1
ATOM 698 C C . SER A 1 92 ? 11.040 -14.187 -12.796 1.00 88.62 92 SER A C 1
ATOM 700 O O . SER A 1 92 ? 10.740 -15.376 -12.743 1.00 88.62 92 SER A O 1
ATOM 702 N N . ARG A 1 93 ? 11.951 -13.721 -13.665 1.00 89.56 93 ARG A N 1
ATOM 703 C CA . ARG A 1 93 ? 12.707 -14.595 -14.581 1.00 89.56 93 ARG A CA 1
ATOM 704 C C . ARG A 1 93 ? 13.656 -15.516 -13.828 1.00 89.56 93 ARG A C 1
ATOM 706 O O . ARG A 1 93 ? 13.710 -16.703 -14.127 1.00 89.56 93 ARG A O 1
ATOM 713 N N . LEU A 1 94 ? 14.371 -14.985 -12.835 1.00 88.06 94 LEU A N 1
ATOM 714 C CA . LEU A 1 94 ? 15.257 -15.786 -11.990 1.00 88.06 94 LEU A CA 1
ATOM 715 C C . LEU A 1 94 ? 14.471 -16.847 -11.202 1.00 88.06 94 LEU A C 1
ATOM 717 O O . LEU A 1 94 ? 14.936 -17.971 -11.035 1.00 88.06 94 LEU A O 1
ATOM 721 N N . ALA A 1 95 ? 13.257 -16.502 -10.771 1.00 85.19 95 ALA A N 1
ATOM 722 C CA . ALA A 1 95 ? 12.338 -17.399 -10.084 1.00 85.19 95 ALA A CA 1
ATOM 723 C C . ALA A 1 95 ? 11.554 -18.342 -11.017 1.00 85.19 95 ALA A C 1
ATOM 725 O O . ALA A 1 95 ? 10.866 -19.238 -10.533 1.00 85.19 95 ALA A O 1
ATOM 726 N N . GLY A 1 96 ? 11.618 -18.153 -12.339 1.00 84.56 96 GLY A N 1
ATOM 727 C CA . GLY A 1 96 ? 10.826 -18.913 -13.313 1.00 84.56 96 GLY A CA 1
ATOM 728 C C . GLY A 1 96 ? 9.307 -18.711 -13.202 1.00 84.56 96 GLY A C 1
ATOM 729 O O . GLY A 1 96 ? 8.542 -19.527 -13.720 1.00 84.56 96 GLY A O 1
ATOM 730 N N . THR A 1 97 ? 8.857 -17.652 -12.523 1.00 82.38 97 THR A N 1
ATOM 731 C CA . THR A 1 97 ? 7.436 -17.306 -12.321 1.00 82.38 97 THR A CA 1
ATOM 732 C C . THR A 1 97 ? 6.894 -16.362 -13.395 1.00 82.38 97 THR A C 1
ATOM 734 O O . THR A 1 97 ? 5.717 -16.012 -13.388 1.00 82.38 97 THR A O 1
ATOM 737 N N . ASP A 1 98 ? 7.736 -15.957 -14.345 1.00 81.88 98 ASP A N 1
ATOM 738 C CA . ASP A 1 98 ? 7.388 -15.100 -15.477 1.00 81.88 98 ASP A CA 1
ATOM 739 C C . ASP A 1 98 ? 6.539 -15.813 -16.547 1.00 81.88 98 ASP A C 1
ATOM 741 O O . ASP A 1 98 ? 5.956 -15.168 -17.425 1.00 81.88 98 ASP A O 1
ATOM 745 N N . ARG A 1 99 ? 6.419 -17.144 -16.467 1.00 77.56 99 ARG A N 1
ATOM 746 C CA . ARG A 1 99 ? 5.565 -17.935 -17.356 1.00 77.56 99 ARG A CA 1
ATOM 747 C C . ARG A 1 99 ? 4.096 -17.730 -16.992 1.00 77.56 99 ARG A C 1
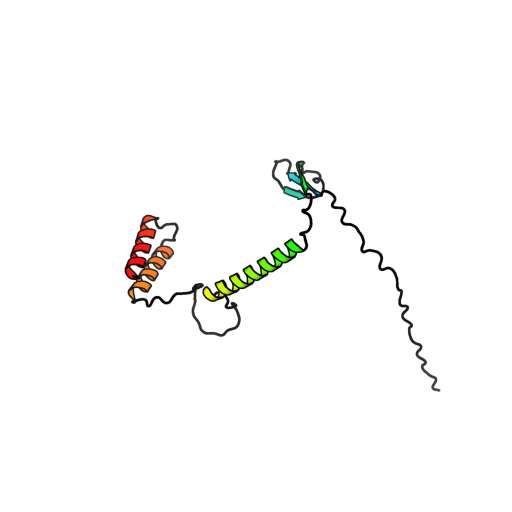ATOM 749 O O . ARG A 1 99 ? 3.634 -18.160 -15.938 1.00 77.56 99 ARG A O 1
ATOM 756 N N . ARG A 1 100 ? 3.339 -17.108 -17.902 1.00 63.69 100 ARG A N 1
ATOM 757 C CA . ARG A 1 100 ? 1.876 -17.011 -17.804 1.00 63.69 100 ARG A CA 1
ATOM 758 C C . ARG A 1 100 ? 1.265 -18.411 -17.610 1.00 63.69 100 ARG A C 1
ATOM 760 O O . ARG A 1 100 ? 1.516 -19.282 -18.446 1.00 63.69 100 ARG A O 1
ATOM 767 N N . PRO A 1 101 ? 0.411 -18.629 -16.594 1.00 55.34 101 PRO A N 1
ATOM 768 C CA . PRO A 1 101 ? -0.431 -19.814 -16.538 1.00 55.34 101 PRO A CA 1
ATOM 769 C C . PRO A 1 101 ? -1.511 -19.680 -17.616 1.00 55.34 101 PRO A C 1
ATOM 771 O O . PRO A 1 101 ? -2.568 -19.096 -17.400 1.00 55.34 101 PRO A O 1
ATOM 774 N N . GLY A 1 102 ? -1.214 -20.149 -18.824 1.00 56.69 102 GLY A N 1
ATOM 775 C CA . GLY A 1 102 ? -2.183 -20.179 -19.910 1.00 56.69 102 GLY A CA 1
ATOM 776 C C . GLY A 1 102 ? -1.523 -20.128 -21.276 1.00 56.69 102 GLY A C 1
ATOM 777 O O . GLY A 1 102 ? -0.926 -19.118 -21.638 1.00 56.69 102 GLY A O 1
ATOM 778 N N . ARG A 1 103 ? -1.750 -21.193 -22.057 1.00 54.22 103 ARG A N 1
ATOM 779 C CA . ARG A 1 103 ? -1.481 -21.310 -23.502 1.00 54.22 103 ARG A CA 1
ATOM 780 C C . ARG A 1 103 ? -0.128 -21.905 -23.933 1.00 54.22 103 ARG A C 1
ATOM 782 O O . ARG A 1 103 ? 0.457 -21.480 -24.918 1.00 54.22 103 ARG A O 1
ATOM 789 N N . SER A 1 104 ? 0.287 -22.990 -23.292 1.00 49.97 104 SER A N 1
ATOM 790 C CA . SER A 1 104 ? 0.897 -24.138 -23.983 1.00 49.97 104 SER A CA 1
ATOM 791 C C . SER A 1 104 ? 0.429 -25.387 -23.231 1.00 49.97 104 SER A C 1
ATOM 793 O O . SER A 1 104 ? 0.584 -25.513 -22.026 1.00 49.97 104 SER A O 1
ATOM 795 N N . GLY A 1 105 ? -0.445 -26.189 -23.823 1.00 44.84 105 GLY A N 1
ATOM 796 C CA . GLY A 1 105 ? 0.030 -27.264 -24.680 1.00 44.84 105 GLY A CA 1
ATOM 797 C C . GLY A 1 105 ? 0.315 -28.492 -23.819 1.00 44.84 105 GLY A C 1
ATOM 798 O O . GLY A 1 105 ? 1.453 -28.744 -23.458 1.00 44.84 105 GLY A O 1
ATOM 799 N N . ARG A 1 106 ? -0.759 -29.194 -23.447 1.00 51.12 106 ARG A N 1
ATOM 800 C CA . ARG A 1 106 ? -0.842 -30.636 -23.173 1.00 51.12 106 ARG A CA 1
ATOM 801 C C . ARG A 1 106 ? 0.515 -31.376 -23.142 1.00 51.12 106 ARG A C 1
ATOM 803 O O . ARG A 1 106 ? 0.923 -31.959 -24.136 1.00 51.12 106 ARG A O 1
ATOM 810 N N . SER A 1 107 ? 1.159 -31.419 -21.981 1.00 44.28 107 SER A N 1
ATOM 811 C CA . SER A 1 107 ? 1.897 -32.604 -21.538 1.00 44.28 107 SER A CA 1
ATOM 812 C C . SER A 1 107 ? 1.870 -32.638 -20.015 1.00 44.28 107 SER A C 1
ATOM 814 O O . SER A 1 107 ? 2.159 -31.644 -19.351 1.00 44.28 107 SER A O 1
ATOM 816 N N . GLY A 1 108 ? 1.358 -33.741 -19.483 1.00 49.38 108 GLY A N 1
ATOM 817 C CA . GLY A 1 108 ? 0.996 -33.887 -18.086 1.00 49.38 108 GLY A CA 1
ATOM 818 C C . GLY A 1 108 ? 2.187 -33.800 -17.143 1.00 49.38 108 GLY A C 1
ATOM 819 O O . GLY A 1 108 ? 3.257 -34.337 -17.399 1.00 49.38 108 GLY A O 1
ATOM 820 N N . SER A 1 109 ? 1.949 -33.161 -16.008 1.00 43.59 109 SER A N 1
ATOM 821 C CA . SER A 1 109 ? 2.514 -33.540 -14.721 1.00 43.59 109 SER A CA 1
ATOM 822 C C . SER A 1 109 ? 1.804 -32.688 -13.682 1.00 43.59 109 SER A C 1
ATOM 824 O O . SER A 1 109 ? 1.907 -31.463 -13.690 1.00 43.59 109 SER A O 1
ATOM 826 N N . SER A 1 110 ? 1.055 -33.340 -12.806 1.00 51.38 110 SER A N 1
ATOM 827 C CA . SER A 1 110 ? 0.609 -32.827 -11.515 1.00 51.38 110 SER A CA 1
ATOM 828 C C . SER A 1 110 ? 1.792 -32.211 -10.754 1.00 51.38 110 SER A C 1
ATOM 830 O O . SER A 1 110 ? 2.504 -32.899 -10.029 1.00 51.38 110 SER A O 1
ATOM 832 N N . GLY A 1 111 ? 2.050 -30.922 -10.962 1.00 45.84 111 GLY A N 1
ATOM 833 C CA . GLY A 1 111 ? 3.204 -30.220 -10.414 1.00 45.84 111 GLY A CA 1
ATOM 834 C C . GLY A 1 111 ? 2.755 -29.079 -9.523 1.00 45.84 111 GLY A C 1
ATOM 835 O O . GLY A 1 111 ? 2.401 -28.010 -10.014 1.00 45.84 111 GLY A O 1
ATOM 836 N N . LYS A 1 112 ? 2.794 -29.306 -8.206 1.00 52.16 112 LYS A N 1
ATOM 837 C CA . LYS A 1 112 ? 2.870 -28.239 -7.199 1.00 52.16 112 LYS A CA 1
ATOM 838 C C . LYS A 1 112 ? 3.898 -27.208 -7.677 1.00 52.16 112 LYS A C 1
ATOM 840 O O . LYS A 1 112 ? 4.943 -27.617 -8.171 1.00 52.16 112 LYS A O 1
ATOM 845 N N . ALA A 1 113 ? 3.589 -25.917 -7.553 1.00 48.78 113 ALA A N 1
ATOM 846 C CA . ALA A 1 113 ? 4.449 -24.809 -7.967 1.00 48.78 113 ALA A CA 1
ATOM 847 C C . ALA A 1 113 ? 5.911 -25.043 -7.541 1.00 48.78 113 ALA A C 1
ATOM 849 O O . ALA A 1 113 ? 6.280 -24.826 -6.388 1.00 48.78 113 ALA A O 1
ATOM 850 N N . ALA A 1 114 ? 6.729 -25.545 -8.465 1.00 55.59 114 ALA A N 1
ATOM 851 C CA . ALA A 1 114 ? 8.144 -25.759 -8.245 1.00 55.59 114 ALA A CA 1
ATOM 852 C C . ALA A 1 114 ? 8.826 -24.430 -8.556 1.00 55.59 114 ALA A C 1
ATOM 854 O O . ALA A 1 114 ? 8.868 -24.007 -9.711 1.00 55.59 114 ALA A O 1
ATOM 855 N N . GLY A 1 115 ? 9.300 -23.752 -7.509 1.00 49.75 115 GLY A N 1
ATOM 856 C CA . GLY A 1 115 ? 10.213 -22.620 -7.649 1.00 49.75 115 GLY A CA 1
ATOM 857 C C . GLY A 1 115 ? 11.486 -23.014 -8.416 1.00 49.75 115 GLY A C 1
ATOM 858 O O . GLY A 1 115 ? 11.650 -24.176 -8.799 1.00 49.75 115 GLY A O 1
ATOM 859 N N . PRO A 1 116 ? 12.410 -22.070 -8.651 1.00 46.16 116 PRO A N 1
ATOM 860 C CA . PRO A 1 116 ? 13.621 -22.344 -9.413 1.00 46.16 116 PRO A CA 1
ATOM 861 C C . PRO A 1 116 ? 14.438 -23.425 -8.694 1.00 46.16 116 PRO A C 1
ATOM 863 O O . PRO A 1 116 ? 15.011 -23.200 -7.629 1.00 46.16 116 PRO A O 1
ATOM 866 N N . VAL A 1 117 ? 14.475 -24.628 -9.265 1.00 54.84 117 VAL A N 1
ATOM 867 C CA . VAL A 1 117 ? 15.315 -25.707 -8.749 1.00 54.84 117 VAL A CA 1
ATOM 868 C C . VAL A 1 117 ? 16.708 -25.473 -9.316 1.00 54.84 117 VAL A C 1
ATOM 870 O O . VAL A 1 117 ? 16.970 -25.771 -10.483 1.00 54.84 117 VAL A O 1
ATOM 873 N N . ILE A 1 118 ? 17.603 -24.907 -8.504 1.00 50.97 118 ILE A N 1
ATOM 874 C CA . ILE A 1 118 ? 19.040 -24.978 -8.777 1.00 50.97 118 ILE A CA 1
ATOM 875 C C . ILE A 1 118 ? 19.349 -26.470 -8.872 1.00 50.97 118 ILE A C 1
ATOM 877 O O . ILE A 1 118 ? 19.219 -27.190 -7.879 1.00 50.97 118 ILE A O 1
ATOM 881 N N . ARG A 1 119 ? 19.700 -26.949 -10.071 1.00 47.78 119 ARG A N 1
ATOM 882 C CA . ARG A 1 119 ? 20.172 -28.321 -10.264 1.00 47.78 119 ARG A CA 1
ATOM 883 C C . ARG A 1 119 ? 21.567 -28.419 -9.664 1.00 47.78 119 ARG A C 1
ATOM 885 O O . ARG A 1 119 ? 22.564 -28.424 -10.375 1.00 47.78 119 ARG A O 1
ATOM 892 N N . VAL A 1 120 ? 21.621 -28.477 -8.337 1.00 53.53 120 VAL A N 1
ATOM 893 C CA . VAL A 1 120 ? 22.727 -29.126 -7.648 1.00 53.53 120 VAL A CA 1
ATOM 894 C C . VAL A 1 120 ? 22.702 -30.541 -8.201 1.00 53.53 120 VAL A C 1
ATOM 896 O O . VAL A 1 120 ? 21.653 -31.182 -8.164 1.00 53.53 120 VAL A O 1
ATOM 899 N N . SER A 1 121 ? 23.784 -30.973 -8.839 1.00 56.00 121 SER A N 1
ATOM 900 C CA . SER A 1 121 ? 23.954 -32.329 -9.356 1.00 56.00 121 SER A CA 1
ATOM 901 C C . SER A 1 121 ? 23.799 -33.311 -8.196 1.00 56.00 121 SER A C 1
ATOM 903 O O . SER A 1 121 ? 24.761 -33.666 -7.520 1.00 56.00 121 SER A O 1
ATOM 905 N N . ALA A 1 122 ? 22.548 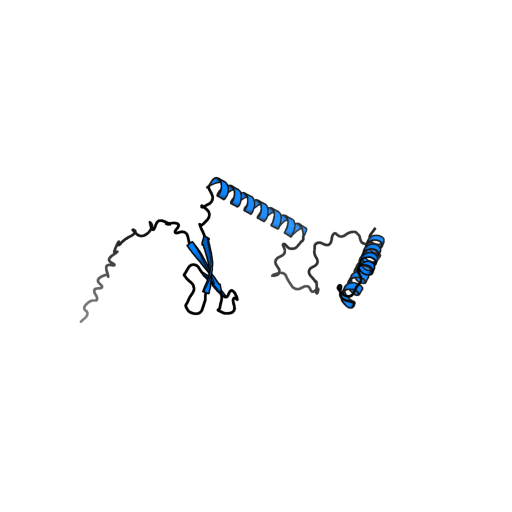-33.664 -7.911 1.00 54.31 122 ALA A N 1
ATOM 906 C CA . ALA A 1 122 ? 22.166 -34.445 -6.764 1.00 54.31 122 ALA A CA 1
ATOM 907 C C . ALA A 1 122 ? 22.605 -35.875 -7.037 1.00 54.31 122 ALA A C 1
ATOM 909 O O . ALA A 1 122 ? 21.992 -36.607 -7.816 1.00 54.31 122 ALA A O 1
ATOM 910 N N . ARG A 1 123 ? 23.683 -36.279 -6.367 1.00 58.88 123 ARG A N 1
ATOM 911 C CA . ARG A 1 123 ? 23.878 -37.681 -6.005 1.00 58.88 123 ARG A CA 1
ATOM 912 C C . ARG A 1 123 ? 22.543 -38.144 -5.405 1.00 58.88 123 ARG A C 1
ATOM 914 O O . ARG A 1 123 ? 22.011 -37.449 -4.541 1.00 58.88 123 ARG A O 1
ATOM 921 N N . GLY A 1 124 ? 21.974 -39.246 -5.901 1.00 70.50 124 GLY A N 1
ATOM 922 C CA . GLY A 1 124 ? 20.567 -39.629 -5.667 1.00 70.50 124 GLY A CA 1
ATOM 923 C C . GLY A 1 124 ? 20.082 -39.569 -4.207 1.00 70.50 124 GLY A C 1
ATOM 924 O O . GLY A 1 124 ? 18.907 -39.313 -3.968 1.00 70.50 124 GLY A O 1
ATOM 925 N N . GLY A 1 125 ? 20.990 -39.676 -3.229 1.00 80.25 125 GLY A N 1
ATOM 926 C CA . GLY A 1 125 ? 20.687 -39.534 -1.802 1.00 80.25 125 GLY A CA 1
ATOM 927 C C . GLY A 1 125 ? 20.147 -38.164 -1.354 1.00 80.25 125 GLY A C 1
ATOM 928 O O . GLY A 1 125 ? 19.351 -38.122 -0.417 1.00 80.25 125 GLY A O 1
ATOM 929 N N . CYS A 1 126 ? 20.503 -37.052 -2.011 1.00 89.31 126 CYS A N 1
ATOM 930 C CA . CYS A 1 126 ? 20.031 -35.715 -1.608 1.00 89.31 126 CYS A CA 1
ATOM 931 C C . CYS A 1 126 ? 18.526 -35.532 -1.877 1.00 89.31 126 CYS A C 1
ATOM 933 O O . CYS A 1 126 ? 17.782 -35.054 -1.016 1.00 89.31 126 CYS A O 1
ATOM 935 N N . 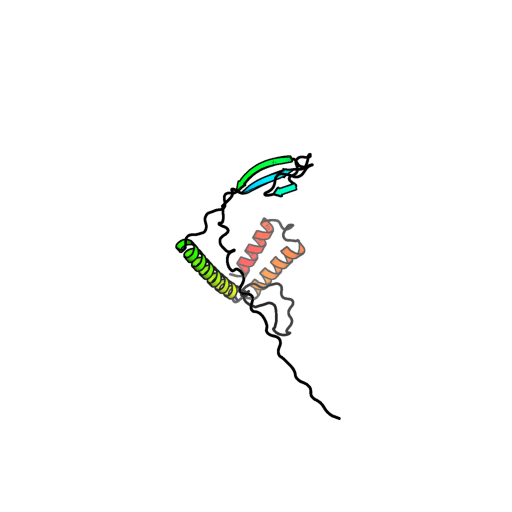GLU A 1 127 ? 18.050 -35.962 -3.048 1.00 87.62 127 GLU A N 1
ATOM 936 C CA . GLU A 1 127 ? 16.621 -35.912 -3.380 1.00 87.62 127 GLU A CA 1
ATOM 937 C C . GLU A 1 127 ? 15.813 -36.901 -2.527 1.00 87.62 127 GLU A C 1
ATOM 939 O O . GLU A 1 127 ? 14.716 -36.577 -2.069 1.00 87.62 127 GLU A O 1
ATOM 944 N N . ASP A 1 128 ? 16.373 -38.069 -2.206 1.00 87.62 128 ASP A N 1
ATOM 945 C CA . ASP A 1 128 ? 15.745 -39.035 -1.298 1.00 87.62 128 ASP A CA 1
ATOM 946 C C . ASP A 1 128 ? 15.577 -38.482 0.121 1.00 87.62 128 ASP A C 1
ATOM 948 O O . ASP A 1 128 ? 14.502 -38.607 0.716 1.00 87.62 128 ASP A O 1
ATOM 952 N N . ALA A 1 129 ? 16.607 -37.819 0.653 1.00 91.88 129 ALA A N 1
ATOM 953 C CA . ALA A 1 129 ? 16.547 -37.172 1.959 1.00 91.88 129 ALA A CA 1
ATOM 954 C C . ALA A 1 129 ? 15.478 -36.065 1.995 1.00 91.88 129 ALA A C 1
ATOM 956 O O . ALA A 1 129 ? 14.713 -35.976 2.960 1.00 91.88 129 ALA A O 1
ATOM 957 N N . ARG A 1 130 ? 15.369 -35.261 0.926 1.00 91.88 130 ARG A N 1
ATOM 958 C CA . ARG A 1 130 ? 14.328 -34.227 0.792 1.00 91.88 130 ARG A CA 1
ATOM 959 C C . ARG A 1 130 ? 12.928 -34.834 0.759 1.00 91.88 130 ARG A C 1
ATOM 961 O O . ARG A 1 130 ? 12.069 -34.391 1.519 1.00 91.88 130 ARG A O 1
ATOM 968 N N . ARG A 1 131 ? 12.716 -35.886 -0.043 1.00 90.12 131 ARG A N 1
ATOM 969 C CA . ARG A 1 131 ? 11.426 -36.595 -0.119 1.00 90.12 131 ARG A CA 1
ATOM 970 C C . ARG A 1 131 ? 10.996 -37.149 1.239 1.00 90.12 131 ARG A C 1
ATOM 972 O O . ARG A 1 131 ? 9.834 -37.002 1.604 1.00 90.12 131 ARG A O 1
ATOM 979 N N . ARG A 1 132 ? 11.922 -37.736 2.007 1.00 88.81 132 ARG A N 1
ATOM 980 C CA . ARG A 1 132 ? 11.634 -38.268 3.353 1.00 88.81 132 ARG A CA 1
ATOM 981 C C . ARG A 1 132 ? 11.223 -37.180 4.341 1.00 88.81 132 ARG A C 1
ATOM 983 O O . ARG A 1 132 ? 10.231 -37.355 5.044 1.00 88.81 132 ARG A O 1
ATOM 990 N N . ARG A 1 133 ? 11.943 -36.053 4.375 1.00 93.38 133 ARG A N 1
ATOM 991 C CA . ARG A 1 133 ? 11.561 -34.897 5.202 1.00 93.38 133 ARG A CA 1
ATOM 992 C C . ARG A 1 133 ? 10.158 -34.420 4.841 1.00 93.38 133 ARG A C 1
ATOM 994 O O . ARG A 1 133 ? 9.339 -34.212 5.731 1.00 93.38 133 ARG A O 1
ATOM 1001 N N . ASP A 1 134 ? 9.900 -34.222 3.552 1.00 91.50 134 ASP A N 1
ATOM 1002 C CA . ASP A 1 134 ? 8.635 -33.656 3.089 1.00 91.50 134 ASP A CA 1
ATOM 1003 C C . ASP A 1 134 ? 7.462 -34.598 3.377 1.00 91.50 134 ASP A C 1
ATOM 1005 O O . ASP A 1 134 ? 6.421 -34.121 3.819 1.00 91.50 134 ASP A O 1
ATOM 1009 N N . ALA A 1 135 ? 7.649 -35.915 3.227 1.00 89.25 135 ALA A N 1
ATOM 1010 C CA . ALA A 1 135 ? 6.664 -36.917 3.634 1.00 89.25 135 ALA A CA 1
ATOM 1011 C C . ALA A 1 135 ? 6.365 -36.832 5.140 1.00 89.25 135 ALA A C 1
ATOM 1013 O O . ALA A 1 135 ? 5.214 -36.660 5.522 1.00 89.25 135 ALA A O 1
ATOM 1014 N N . MET A 1 136 ? 7.394 -36.820 5.998 1.00 86.75 136 MET A N 1
ATOM 1015 C CA . MET A 1 136 ? 7.193 -36.720 7.451 1.00 86.75 136 MET A CA 1
ATOM 1016 C C . MET A 1 136 ? 6.496 -35.420 7.873 1.00 86.75 136 MET A C 1
ATOM 1018 O O . MET A 1 136 ? 5.641 -35.435 8.756 1.00 86.75 136 MET A O 1
ATOM 1022 N N . LEU A 1 137 ? 6.843 -34.287 7.256 1.00 88.44 137 LEU A N 1
ATOM 1023 C CA . LEU A 1 137 ? 6.212 -32.999 7.564 1.00 88.44 137 LEU A CA 1
ATOM 1024 C C . LEU A 1 137 ? 4.788 -32.883 7.007 1.00 88.44 137 LEU A C 1
ATOM 1026 O O . LEU A 1 137 ? 3.991 -32.116 7.555 1.00 88.44 137 LEU A O 1
ATOM 1030 N N . TYR A 1 138 ? 4.477 -33.598 5.926 1.00 85.31 138 TYR A N 1
ATOM 1031 C CA . TYR A 1 138 ? 3.147 -33.632 5.330 1.00 85.31 138 TYR A CA 1
ATOM 1032 C C . TYR A 1 138 ? 2.210 -34.559 6.111 1.00 85.31 138 TYR A C 1
ATOM 1034 O O . TYR A 1 138 ? 1.127 -34.121 6.490 1.00 85.31 138 TYR A O 1
ATOM 1042 N N . ASP A 1 139 ? 2.659 -35.776 6.428 1.00 81.88 139 ASP A N 1
ATOM 1043 C CA . ASP A 1 139 ? 1.850 -36.810 7.087 1.00 81.88 139 ASP A CA 1
ATOM 1044 C C . ASP A 1 139 ? 1.513 -36.448 8.535 1.00 81.88 139 ASP A C 1
ATOM 1046 O O . ASP A 1 139 ? 0.373 -36.591 8.970 1.00 81.88 139 ASP A O 1
ATOM 1050 N N . LEU A 1 140 ? 2.485 -35.919 9.283 1.00 78.50 140 LEU A N 1
ATOM 1051 C CA . LEU A 1 140 ? 2.269 -35.482 10.666 1.00 78.50 140 LEU A CA 1
ATOM 1052 C C . LEU A 1 140 ? 1.668 -34.070 10.730 1.00 78.50 140 LEU A C 1
ATOM 1054 O O . LEU A 1 140 ? 1.199 -33.628 11.773 1.00 78.50 140 LEU A O 1
ATOM 1058 N N . GLY A 1 141 ? 1.692 -33.32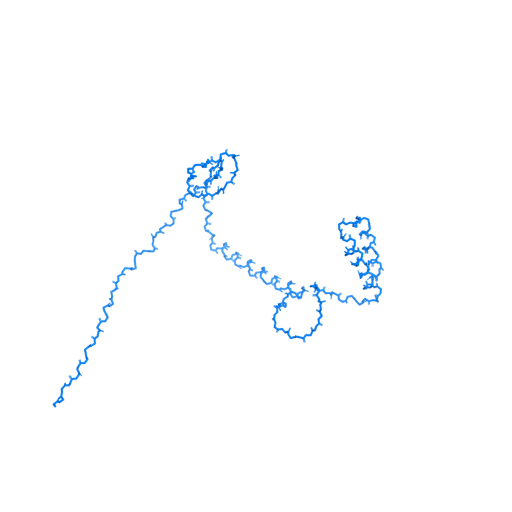7 9.623 1.00 74.94 141 GLY A N 1
ATOM 1059 C CA . GLY A 1 141 ? 1.409 -31.901 9.607 1.00 74.94 141 GLY A CA 1
ATOM 1060 C C . GLY A 1 141 ? 2.499 -31.103 10.330 1.00 74.94 141 GLY A C 1
ATOM 1061 O O . GLY A 1 141 ? 2.844 -31.332 11.489 1.00 74.94 141 GLY A O 1
ATOM 1062 N N . SER A 1 142 ? 3.022 -30.072 9.670 1.00 67.44 142 SER A N 1
ATOM 1063 C CA . SER A 1 142 ? 4.146 -29.271 10.178 1.00 67.44 142 SER A CA 1
ATOM 1064 C C . SER A 1 142 ? 3.927 -28.643 11.563 1.00 67.44 142 SER A C 1
ATOM 1066 O O . SER A 1 142 ? 4.896 -28.239 12.194 1.00 67.44 142 SER A O 1
ATOM 1068 N N . ARG A 1 143 ? 2.686 -28.557 12.061 1.00 72.75 143 ARG A N 1
ATOM 1069 C CA . ARG A 1 143 ? 2.354 -28.066 13.410 1.00 72.75 143 ARG A CA 1
ATOM 1070 C C . ARG A 1 143 ? 2.497 -29.117 14.514 1.00 72.75 143 ARG A C 1
ATOM 1072 O O . ARG A 1 143 ? 2.709 -28.723 15.653 1.00 72.75 143 ARG A O 1
ATOM 1079 N N . GLN A 1 144 ? 2.398 -30.408 14.196 1.00 79.38 144 GLN A N 1
ATOM 1080 C CA . GLN A 1 144 ? 2.498 -31.493 15.183 1.00 79.38 144 GLN A CA 1
ATOM 1081 C C . GLN A 1 144 ? 3.945 -31.971 15.367 1.00 79.38 144 GLN A C 1
ATOM 1083 O O . GLN A 1 144 ? 4.276 -32.622 16.354 1.00 79.38 144 GLN A O 1
ATOM 1088 N N . VAL A 1 145 ? 4.835 -31.606 14.440 1.00 84.38 145 VAL A N 1
ATOM 1089 C CA . VAL A 1 145 ? 6.262 -31.922 14.524 1.00 84.38 145 VAL A CA 1
ATOM 1090 C C . VAL A 1 145 ? 6.984 -30.901 15.404 1.00 84.38 145 VAL A C 1
ATOM 1092 O O . VAL A 1 145 ? 6.984 -29.695 15.111 1.00 84.38 145 VAL A O 1
ATOM 1095 N N . SER A 1 146 ? 7.641 -31.400 16.458 1.00 90.19 146 SER A N 1
ATOM 1096 C CA . SER A 1 146 ? 8.449 -30.590 17.375 1.00 90.19 146 SER A CA 1
ATOM 1097 C C . SER A 1 146 ? 9.530 -29.790 16.634 1.00 90.19 146 SER A C 1
ATOM 1099 O O . SER A 1 146 ? 9.978 -30.149 15.538 1.00 90.19 146 SER A O 1
ATOM 1101 N N . VAL A 1 147 ? 9.978 -28.690 17.240 1.00 91.06 147 VAL A N 1
ATOM 1102 C CA . VAL A 1 147 ? 11.055 -27.869 16.671 1.00 91.06 147 VAL A CA 1
ATOM 1103 C C . VAL A 1 147 ? 12.357 -28.670 16.576 1.00 91.06 147 VAL A C 1
ATOM 1105 O O . VAL A 1 147 ? 13.047 -28.559 15.563 1.00 91.06 147 VAL A O 1
ATOM 1108 N N . GLN A 1 148 ? 12.677 -29.512 17.569 1.00 91.44 148 GLN A N 1
ATOM 1109 C CA . GLN A 1 148 ? 13.874 -30.360 17.527 1.00 91.44 148 GLN A CA 1
ATOM 1110 C C . GLN A 1 148 ? 13.821 -31.353 16.363 1.00 91.44 148 GLN A C 1
ATOM 1112 O O . GLN A 1 148 ? 14.783 -31.464 15.608 1.00 91.44 148 GLN A O 1
ATOM 1117 N N . THR A 1 149 ? 12.682 -32.018 16.159 1.00 88.94 149 THR A N 1
ATOM 1118 C CA . THR A 1 149 ? 12.504 -32.965 15.049 1.00 88.94 149 THR A CA 1
ATOM 1119 C C . THR A 1 149 ? 12.658 -32.273 13.696 1.00 88.94 149 THR A C 1
ATOM 1121 O O . THR A 1 149 ? 13.312 -32.804 12.804 1.00 88.94 149 THR A O 1
ATOM 1124 N N . ARG A 1 150 ? 12.121 -31.056 13.542 1.00 90.38 150 ARG A N 1
ATOM 1125 C CA . ARG A 1 150 ? 12.320 -30.269 12.317 1.00 90.38 150 ARG A CA 1
ATOM 1126 C C . ARG A 1 150 ? 13.791 -29.952 12.062 1.00 90.38 150 ARG A C 1
ATOM 1128 O O . ARG A 1 150 ? 14.232 -30.095 10.926 1.00 90.38 150 ARG A O 1
ATOM 1135 N N . ARG A 1 151 ? 14.542 -29.560 13.096 1.00 92.94 151 ARG A N 1
ATOM 1136 C CA . ARG A 1 151 ? 15.988 -29.304 12.983 1.00 92.94 151 ARG A CA 1
ATOM 1137 C C . ARG A 1 151 ? 16.741 -30.555 12.535 1.00 92.94 151 ARG A C 1
ATOM 1139 O O . ARG A 1 151 ? 17.399 -30.498 11.509 1.00 92.94 151 ARG A O 1
ATOM 1146 N N . LEU A 1 152 ? 16.511 -31.695 13.190 1.00 94.19 152 LEU A N 1
ATOM 1147 C CA . LEU A 1 152 ? 17.140 -32.971 12.819 1.00 94.19 152 LEU A CA 1
ATOM 1148 C C . LEU A 1 152 ? 16.868 -33.369 11.362 1.00 94.19 152 LEU A C 1
ATOM 1150 O O . LEU A 1 152 ? 17.771 -33.815 10.659 1.00 94.19 152 LEU A O 1
ATOM 1154 N N . LEU A 1 153 ? 15.634 -33.188 10.884 1.00 93.06 153 LEU A N 1
ATOM 1155 C CA . LEU A 1 153 ? 15.297 -33.466 9.487 1.00 93.06 153 LEU A CA 1
ATOM 1156 C C . LEU A 1 153 ? 16.004 -32.512 8.512 1.00 93.06 153 LEU A C 1
ATOM 1158 O O . LEU A 1 153 ? 16.367 -32.924 7.411 1.00 93.06 153 LEU A O 1
ATOM 1162 N N . HIS A 1 154 ? 16.193 -31.246 8.891 1.00 93.56 154 HIS A N 1
ATOM 1163 C CA . HIS A 1 154 ? 16.965 -30.294 8.095 1.00 93.56 154 HIS A CA 1
ATOM 1164 C C . HIS A 1 154 ? 18.456 -30.642 8.076 1.00 93.56 154 HIS A C 1
ATOM 1166 O O . HIS A 1 154 ? 19.039 -30.641 6.993 1.00 93.56 154 HIS A O 1
ATOM 1172 N N . ASP A 1 155 ? 19.029 -31.011 9.221 1.00 94.31 155 ASP A N 1
ATOM 1173 C CA . ASP A 1 155 ? 20.431 -31.421 9.341 1.00 94.31 155 ASP A CA 1
ATOM 1174 C C . ASP A 1 155 ? 20.701 -32.682 8.509 1.00 94.31 155 ASP A C 1
ATOM 1176 O O . ASP A 1 155 ? 21.652 -32.728 7.736 1.00 94.31 155 ASP A O 1
ATOM 1180 N N . HIS A 1 156 ? 19.802 -33.671 8.553 1.00 93.06 156 HIS A N 1
ATOM 1181 C CA . HIS A 1 156 ? 19.909 -34.870 7.719 1.00 93.06 156 HIS A CA 1
ATOM 1182 C C . HIS A 1 156 ? 19.879 -34.547 6.213 1.00 93.06 156 HIS A C 1
ATOM 1184 O O . HIS A 1 156 ? 20.621 -35.141 5.432 1.00 93.06 156 HIS A O 1
ATOM 1190 N N . VAL A 1 157 ? 19.033 -33.606 5.775 1.00 95.00 157 VAL A N 1
ATOM 1191 C CA . VAL A 1 157 ? 19.025 -33.156 4.370 1.00 95.00 157 VAL A CA 1
ATOM 1192 C C . VAL A 1 157 ? 20.322 -32.433 4.021 1.00 95.00 157 VAL A C 1
ATOM 1194 O O . VAL A 1 157 ? 20.855 -32.650 2.939 1.00 95.00 157 VAL A O 1
ATOM 1197 N N . TYR A 1 158 ? 20.834 -31.591 4.916 1.00 91.81 158 TYR A N 1
ATOM 1198 C CA . TYR A 1 158 ? 22.095 -30.885 4.711 1.00 91.81 158 TYR A CA 1
ATOM 1199 C C . TYR A 1 158 ? 23.263 -31.867 4.536 1.00 91.81 158 TYR A C 1
ATOM 1201 O O . TYR A 1 158 ? 23.9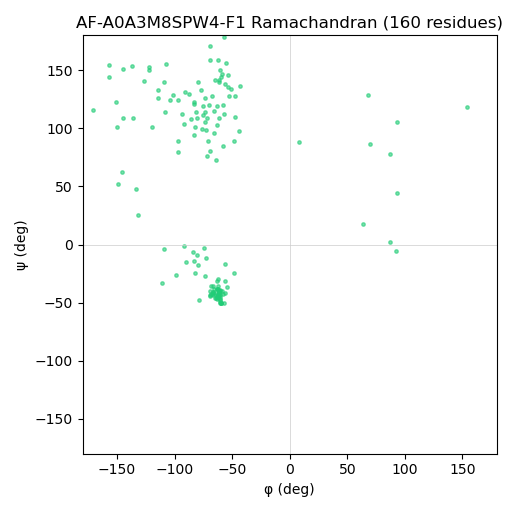68 -31.806 3.530 1.00 91.81 158 TYR A O 1
ATOM 1209 N N . GLU A 1 159 ? 23.392 -32.839 5.439 1.00 89.44 159 GLU A N 1
ATOM 1210 C CA . GLU A 1 159 ? 24.429 -33.874 5.394 1.00 89.44 159 GLU A CA 1
ATOM 1211 C C . GLU A 1 159 ? 24.337 -34.779 4.157 1.00 89.44 159 GLU A C 1
ATOM 1213 O O . GLU A 1 159 ? 25.360 -35.249 3.666 1.00 89.44 159 GLU A O 1
ATOM 1218 N N . ALA A 1 160 ? 23.134 -35.017 3.629 1.00 89.69 160 ALA A N 1
ATOM 1219 C CA . ALA A 1 160 ? 22.932 -35.799 2.407 1.00 89.69 160 ALA A CA 1
ATOM 1220 C C . ALA A 1 160 ? 23.196 -35.006 1.112 1.00 89.69 160 ALA A C 1
ATOM 1222 O O . ALA A 1 160 ? 23.336 -35.605 0.044 1.00 89.69 160 ALA A O 1
ATOM 1223 N N . CYS A 1 161 ? 23.207 -33.672 1.191 1.00 87.75 161 CYS A N 1
ATOM 1224 C CA . CYS A 1 161 ? 23.334 -32.774 0.043 1.00 87.75 161 CYS A CA 1
ATOM 1225 C C . CYS A 1 161 ? 24.687 -32.050 -0.039 1.00 87.75 161 CYS A C 1
ATOM 1227 O O . CYS A 1 161 ? 24.892 -31.312 -1.006 1.00 87.75 161 CYS A O 1
ATOM 1229 N N . LYS A 1 162 ? 25.571 -32.233 0.948 1.00 82.62 162 LYS A N 1
ATOM 1230 C CA . LYS A 1 162 ? 26.979 -31.822 0.873 1.00 82.62 162 LYS A CA 1
ATOM 1231 C C . LYS A 1 162 ? 27.759 -32.697 -0.116 1.00 82.62 162 LYS A C 1
ATOM 1233 O O . LYS A 1 162 ? 28.666 -32.147 -0.773 1.00 82.62 162 LYS A O 1
#

Secondary structure (DSSP, 8-state):
------------------------------EEEEEEE-TTS-EEEEESSPPPTT-EEEEEEEEPPPPPPPHHHHHHHHHHHHHHHHHHHHHHHHTT--S-S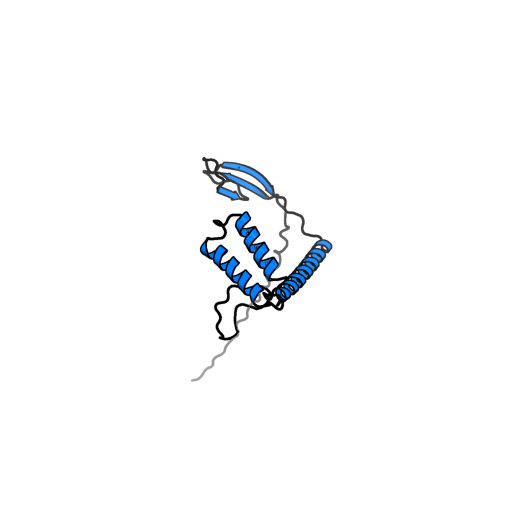S---------------------THHHHHHHHHHHHHHHTTTTTS-HHHHHHHHHHHHHHH-

Radius of gyration: 34.22 Å; Cα contacts (8 Å, |Δi|>4): 106; chains: 1; bounding box: 77×67×88 Å

pLDDT: mean 77.33, std 18.34, range [41.69, 97.94]

Organism: NCBI:txid1327343

Mean predicted aligned error: 19.83 Å

InterPro domains:
  IPR025392 Domain of unknown function DUF4124 [PF13511] (21-76)

Foldseek 3Di:
DDDDDDDDDDDDDPPPDDPDDDPPDPPQDFQKWFQKDAPVGHTDDIDSDPDDPRIDGPDIDTDRDDDDDDPVRVVVVVVVVVVVVVVVCVVCVQQVVNDDPDDDDDDDDPDDPDTDDPPPVQPPQLVVLVVVLVCVCVVCPVVNDDPVNNVVSVVSSVVRSD

Sequence (162 aa):
MKRAKTRTPTRFAVSTTTIVLLMLGADGTAQHVYRCANPNGHVVAYQSTPCSAGTRVTRTWSAVPDPPPSPSQAAARTREQQRRAAESRYLSRLAGTDRRPGRSGRSGSSGKAAGPVIRVSARGGCEDARRRRDAMLYDLGSRQVSVQTRRLLHDHVYEACK